Protein AF-A0A1I3Y2V4-F1 (afdb_monomer_lite)

InterPro domains:
  IPR047764 Cortex morphogenetic protein CmpA [NF033225] (1-35)
  IPR047764 Cortex morphogenetic protein CmpA [PF26301] (2-35)

pLDDT: mean 90.52, std 11.29, range [54.66, 97.88]

Sequence (40 aa):
MPQWMRRQLQRAFSGKDVRQIRLLNSCWFLYLEKHGGRPE

Secondary structure (DSSP, 8-state):
--HHHHHHHHHHHHTT-HHHHHHHHHHHHHHHHHTT----

Organism: NCBI:txid54910

Radius of gyration: 10.72 Å; chains: 1; bounding box: 23×15×25 Å

Foldseek 3Di:
DDPVLVVQCVVCVVVVVPVSNVVSVVVVVVVCVVVVDDDD

Structure (mmCIF, N/CA/C/O backbone):
data_AF-A0A1I3Y2V4-F1
#
_entry.id   AF-A0A1I3Y2V4-F1
#
loop_
_atom_site.group_PDB
_atom_site.id
_atom_site.type_symbol
_atom_site.label_atom_id
_atom_site.label_alt_id
_atom_site.label_comp_id
_atom_site.label_asym_id
_atom_site.label_entity_id
_atom_site.label_seq_id
_atom_site.pdbx_PDB_ins_code
_atom_site.Cartn_x
_atom_site.Cartn_y
_atom_site.Cartn_z
_atom_site.occupancy
_atom_site.B_iso_or_equiv
_atom_site.auth_seq_id
_atom_site.auth_comp_id
_atom_site.auth_asym_id
_atom_site.auth_atom_id
_atom_site.pdbx_PDB_model_num
ATOM 1 N N . MET A 1 1 ? -1.701 1.532 -9.944 1.00 84.62 1 MET A N 1
ATOM 2 C CA . MET A 1 1 ? -1.849 0.330 -9.088 1.00 84.62 1 MET A CA 1
ATOM 3 C C . MET A 1 1 ? -3.026 -0.499 -9.604 1.00 84.62 1 MET A C 1
ATOM 5 O O . MET A 1 1 ? -4.075 0.096 -9.842 1.00 84.62 1 MET A O 1
ATOM 9 N N . PRO A 1 2 ? -2.890 -1.819 -9.838 1.00 91.50 2 PRO A N 1
ATOM 10 C CA . PRO A 1 2 ? -3.936 -2.654 -10.426 1.00 91.50 2 PRO A CA 1
ATOM 11 C C . PRO A 1 2 ? -5.265 -2.611 -9.667 1.00 91.50 2 PRO A C 1
ATOM 13 O O . PRO A 1 2 ? -5.297 -2.463 -8.444 1.00 91.50 2 PRO A O 1
ATOM 16 N N . GLN A 1 3 ? -6.374 -2.827 -10.383 1.00 92.56 3 GLN A N 1
ATOM 17 C CA . GLN A 1 3 ? -7.734 -2.863 -9.822 1.00 92.56 3 GLN A CA 1
ATOM 18 C C . GLN A 1 3 ? -7.848 -3.788 -8.598 1.00 92.56 3 GLN A C 1
ATOM 20 O O . GLN A 1 3 ? -8.469 -3.428 -7.601 1.00 92.56 3 GLN A O 1
ATOM 25 N N . TRP A 1 4 ? -7.233 -4.972 -8.658 1.00 93.44 4 TRP A N 1
ATOM 26 C CA . TRP A 1 4 ? -7.268 -5.953 -7.572 1.00 93.44 4 TRP A CA 1
ATOM 27 C C . TRP A 1 4 ? -6.546 -5.463 -6.310 1.00 93.44 4 TRP A C 1
ATOM 29 O O . TRP A 1 4 ? -7.030 -5.680 -5.201 1.00 93.44 4 TRP A O 1
ATOM 39 N N . MET A 1 5 ? -5.447 -4.732 -6.474 1.00 94.44 5 MET A N 1
ATOM 40 C CA . MET A 1 5 ? -4.619 -4.237 -5.379 1.00 94.44 5 MET A CA 1
ATOM 41 C C . MET A 1 5 ? -5.270 -3.021 -4.702 1.00 94.44 5 MET A C 1
ATOM 43 O O . MET A 1 5 ? -5.259 -2.909 -3.478 1.00 94.44 5 MET A O 1
ATOM 47 N N . ARG A 1 6 ? -5.958 -2.171 -5.481 1.00 95.19 6 ARG A N 1
ATOM 48 C CA . ARG A 1 6 ? -6.805 -1.089 -4.942 1.00 95.19 6 ARG A CA 1
ATOM 49 C C . ARG A 1 6 ? -7.941 -1.626 -4.066 1.00 95.19 6 ARG A C 1
ATOM 51 O O . ARG A 1 6 ? -8.179 -1.093 -2.987 1.00 95.19 6 ARG A O 1
ATOM 58 N N . ARG A 1 7 ? -8.603 -2.715 -4.481 1.00 96.62 7 ARG A N 1
ATOM 59 C CA . ARG A 1 7 ? -9.637 -3.379 -3.661 1.00 96.62 7 ARG A CA 1
ATOM 60 C C . ARG A 1 7 ? -9.071 -3.944 -2.356 1.00 96.62 7 ARG A C 1
ATOM 62 O O . ARG A 1 7 ? -9.745 -3.892 -1.331 1.00 96.62 7 ARG A O 1
ATOM 69 N N . GLN A 1 8 ? -7.847 -4.473 -2.378 1.00 95.88 8 GLN A N 1
ATOM 70 C CA . GLN A 1 8 ? -7.171 -4.936 -1.162 1.00 95.88 8 GLN A CA 1
ATOM 71 C C . GLN A 1 8 ? -6.859 -3.777 -0.208 1.00 95.88 8 G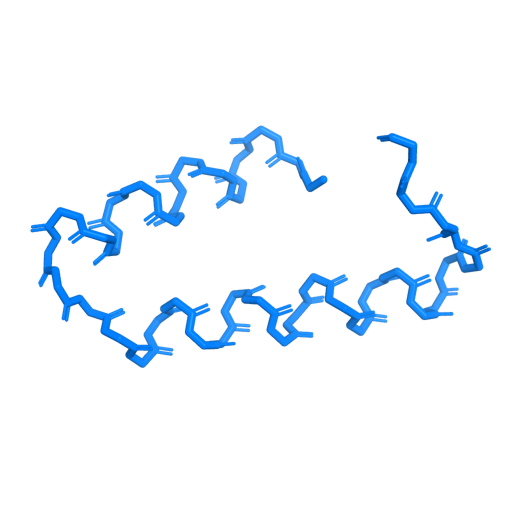LN A C 1
ATOM 73 O O . GLN A 1 8 ? -7.150 -3.893 0.979 1.00 95.88 8 GLN A O 1
ATOM 78 N N . LEU A 1 9 ? -6.369 -2.643 -0.723 1.00 96.75 9 LEU A N 1
ATOM 79 C CA . LEU A 1 9 ? -6.160 -1.434 0.078 1.00 96.75 9 LEU A CA 1
ATOM 80 C C . LEU A 1 9 ? -7.457 -0.913 0.702 1.00 96.75 9 LEU A C 1
ATOM 82 O O . LEU A 1 9 ? -7.455 -0.563 1.876 1.00 96.75 9 LEU A O 1
ATOM 86 N N . GLN A 1 10 ? -8.565 -0.891 -0.045 1.00 97.12 10 GLN A N 1
ATOM 87 C CA . GLN A 1 10 ? -9.864 -0.464 0.488 1.00 97.12 10 GLN A CA 1
ATOM 88 C C . GLN A 1 10 ? -10.312 -1.338 1.664 1.00 97.12 10 GLN A C 1
ATOM 90 O O . GLN A 1 10 ? -10.723 -0.813 2.694 1.00 97.12 10 GLN A O 1
ATOM 95 N N . ARG A 1 11 ? -10.177 -2.664 1.546 1.00 97.44 11 ARG A N 1
ATOM 96 C CA . ARG A 1 11 ? -10.505 -3.596 2.637 1.00 97.44 11 ARG A CA 1
ATOM 97 C C . ARG A 1 11 ? -9.597 -3.399 3.850 1.00 97.44 11 ARG A C 1
ATOM 99 O O . ARG A 1 11 ? -10.099 -3.320 4.967 1.00 97.44 11 ARG A O 1
ATOM 106 N N . ALA A 1 12 ? -8.290 -3.273 3.625 1.00 97.12 12 ALA A N 1
ATOM 107 C CA . ALA A 1 12 ? -7.318 -3.025 4.686 1.00 97.12 12 ALA A CA 1
ATOM 108 C C . ALA A 1 12 ? -7.587 -1.686 5.395 1.00 97.12 12 ALA A C 1
ATOM 110 O O . ALA A 1 12 ? -7.517 -1.604 6.617 1.00 97.12 12 ALA A O 1
ATOM 111 N N . PHE A 1 13 ? -7.976 -0.651 4.644 1.00 97.31 13 PHE A N 1
ATOM 112 C CA . PHE A 1 13 ? -8.365 0.650 5.182 1.00 97.31 13 PHE A CA 1
ATOM 113 C C . PHE A 1 13 ? -9.633 0.572 6.034 1.00 97.31 13 PHE A C 1
ATOM 115 O O . PHE A 1 13 ? -9.625 1.042 7.171 1.00 97.31 13 PHE A O 1
ATOM 122 N N . SER A 1 14 ? -10.691 -0.076 5.539 1.00 97.88 14 SER A N 1
ATOM 123 C CA . SER A 1 14 ? -11.917 -0.301 6.317 1.00 97.88 14 SER A CA 1
ATOM 124 C C . SER A 1 14 ? -11.652 -1.103 7.595 1.00 97.88 14 SER A C 1
ATOM 126 O O . SER A 1 14 ? -12.225 -0.795 8.636 1.00 97.88 14 SER A O 1
ATOM 128 N N . GLY A 1 15 ? -10.755 -2.091 7.535 1.00 97.38 15 GLY A N 1
ATOM 129 C CA . GLY A 1 15 ? -10.322 -2.880 8.691 1.00 97.38 15 GLY A CA 1
ATOM 130 C C . GLY A 1 15 ? -9.282 -2.197 9.586 1.00 97.38 15 GLY A C 1
ATOM 131 O O . GLY A 1 15 ? -8.871 -2.787 10.581 1.00 97.38 15 GLY A O 1
ATOM 132 N N . LYS A 1 16 ? -8.836 -0.977 9.247 1.00 96.88 16 LYS A N 1
ATOM 133 C CA . LYS A 1 16 ? -7.727 -0.261 9.904 1.00 96.88 16 LYS A CA 1
ATOM 134 C C . LYS A 1 16 ? -6.434 -1.087 10.021 1.00 96.88 16 LYS A C 1
ATOM 136 O O . LYS A 1 16 ? -5.626 -0.860 10.923 1.00 96.88 16 LYS A O 1
ATOM 141 N N . ASP A 1 17 ? -6.195 -2.006 9.087 1.00 97.25 17 ASP A N 1
ATOM 142 C CA . ASP A 1 17 ? -4.974 -2.807 9.035 1.00 97.25 17 ASP A CA 1
ATOM 143 C C . ASP A 1 17 ? -3.836 -2.007 8.384 1.00 97.25 17 ASP A C 1
ATOM 145 O O . ASP A 1 17 ? -3.527 -2.104 7.192 1.00 97.25 17 ASP A O 1
ATOM 149 N N . VAL A 1 18 ? -3.191 -1.179 9.206 1.00 96.94 18 VAL A N 1
ATOM 150 C CA . VAL A 1 18 ? -2.059 -0.337 8.796 1.00 96.94 18 VAL A CA 1
ATOM 151 C C . VAL A 1 18 ? -0.879 -1.177 8.297 1.00 96.94 18 VAL A C 1
ATOM 153 O O . VAL A 1 18 ? -0.123 -0.719 7.437 1.00 96.94 18 VAL A O 1
ATOM 156 N N . ARG A 1 19 ? -0.708 -2.408 8.802 1.00 97.25 19 ARG A N 1
ATOM 157 C CA . ARG A 1 19 ? 0.397 -3.286 8.389 1.00 97.25 19 ARG A CA 1
ATOM 158 C C . ARG A 1 19 ? 0.177 -3.760 6.960 1.00 97.25 19 ARG A C 1
ATOM 160 O O . ARG A 1 19 ? 1.087 -3.643 6.139 1.00 97.25 19 ARG A O 1
ATOM 167 N N . GLN A 1 20 ? -1.037 -4.208 6.650 1.00 96.00 20 GLN A N 1
ATOM 168 C CA . GLN A 1 20 ? -1.408 -4.637 5.306 1.00 96.00 20 GLN A CA 1
ATOM 169 C C . GLN A 1 20 ? -1.324 -3.481 4.301 1.00 96.00 20 GLN A C 1
ATOM 171 O O . GLN A 1 20 ? -0.810 -3.668 3.200 1.00 96.00 20 GLN A O 1
ATOM 176 N N . ILE A 1 21 ? -1.741 -2.270 4.687 1.00 97.56 21 ILE A N 1
ATOM 177 C CA . ILE A 1 21 ? -1.605 -1.074 3.838 1.00 97.56 21 ILE A CA 1
ATOM 178 C C . ILE A 1 21 ? -0.136 -0.786 3.513 1.00 97.56 21 ILE A C 1
ATOM 180 O O . ILE A 1 21 ? 0.205 -0.573 2.349 1.00 97.56 21 ILE A O 1
ATOM 184 N N . ARG A 1 22 ? 0.743 -0.794 4.526 1.00 97.25 22 ARG A N 1
ATOM 185 C CA . ARG A 1 22 ? 2.183 -0.559 4.334 1.00 97.25 22 ARG A CA 1
ATOM 186 C C . ARG A 1 22 ? 2.798 -1.603 3.410 1.00 97.25 22 ARG A C 1
ATOM 188 O O . ARG A 1 22 ? 3.476 -1.225 2.462 1.00 97.25 22 ARG A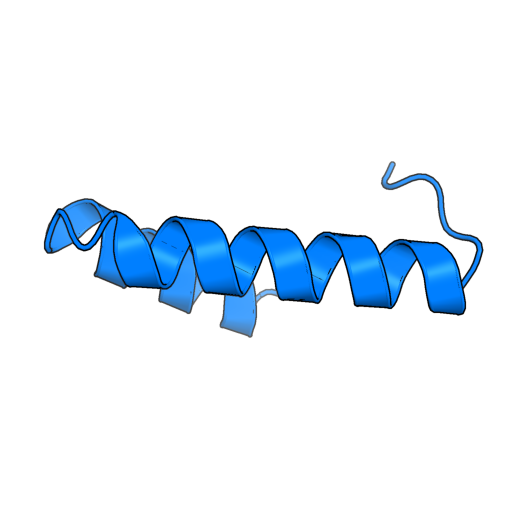 O 1
ATOM 195 N N . LEU A 1 23 ? 2.502 -2.883 3.638 1.00 96.50 23 LEU A N 1
ATOM 196 C CA . LEU A 1 23 ? 2.997 -3.975 2.802 1.00 96.50 23 LEU A CA 1
ATOM 197 C C . LEU A 1 23 ? 2.550 -3.815 1.343 1.00 96.50 23 LEU A C 1
ATOM 199 O O . LEU A 1 23 ? 3.382 -3.850 0.441 1.00 96.50 23 LEU A O 1
ATOM 203 N N . LEU A 1 24 ? 1.253 -3.594 1.108 1.00 96.00 24 LEU A N 1
ATOM 204 C CA . LEU A 1 24 ? 0.700 -3.433 -0.241 1.00 96.00 24 LEU A CA 1
ATOM 205 C C . LEU A 1 24 ? 1.315 -2.232 -0.969 1.00 96.00 24 LEU A C 1
ATOM 207 O O . LEU A 1 24 ? 1.636 -2.340 -2.153 1.00 96.00 24 LEU A O 1
ATOM 211 N N . ASN A 1 25 ? 1.522 -1.114 -0.269 1.00 95.38 25 ASN A N 1
ATOM 212 C CA . ASN A 1 25 ? 2.205 0.048 -0.833 1.00 95.38 25 ASN A CA 1
ATOM 213 C C . ASN A 1 25 ? 3.663 -0.270 -1.177 1.00 95.38 25 ASN A C 1
ATOM 215 O O . ASN A 1 25 ? 4.086 0.007 -2.296 1.00 95.38 25 ASN A O 1
ATOM 219 N N . SER A 1 26 ? 4.416 -0.904 -0.275 1.00 95.75 26 SER A N 1
ATOM 220 C CA . SER A 1 26 ? 5.799 -1.314 -0.549 1.00 95.75 26 SER A CA 1
ATOM 221 C C . SER A 1 26 ? 5.889 -2.251 -1.756 1.00 95.75 26 SER A C 1
ATOM 223 O O . SER A 1 26 ? 6.714 -2.025 -2.637 1.00 95.75 26 SER A O 1
ATOM 225 N N . CYS A 1 27 ? 5.005 -3.248 -1.861 1.00 93.50 27 CYS A N 1
ATOM 226 C CA . CYS A 1 27 ? 4.937 -4.124 -3.032 1.00 93.50 27 CYS A CA 1
ATOM 227 C C . CYS A 1 27 ? 4.655 -3.344 -4.323 1.00 93.50 27 CYS A C 1
ATOM 229 O O . CYS A 1 27 ? 5.234 -3.652 -5.363 1.00 93.50 27 CYS A O 1
ATOM 231 N N . TRP A 1 28 ? 3.775 -2.341 -4.269 1.00 93.44 28 TRP A N 1
ATOM 232 C CA . TRP A 1 28 ? 3.456 -1.510 -5.427 1.00 93.44 28 TRP A CA 1
ATOM 233 C C . TRP A 1 28 ? 4.653 -0.662 -5.875 1.00 93.44 28 TRP A C 1
ATOM 235 O O . TRP A 1 28 ? 4.940 -0.610 -7.069 1.00 93.44 28 TRP A O 1
ATOM 245 N N . PHE A 1 29 ? 5.390 -0.060 -4.939 1.00 92.94 29 PHE A N 1
ATOM 246 C CA . PHE A 1 29 ? 6.602 0.699 -5.260 1.00 92.94 29 PHE A CA 1
ATOM 247 C C . PHE A 1 29 ? 7.715 -0.186 -5.825 1.00 92.94 29 PHE A C 1
ATOM 249 O O . PHE A 1 29 ? 8.296 0.169 -6.845 1.00 92.94 29 PHE A O 1
ATOM 256 N N . LEU A 1 30 ? 7.952 -1.366 -5.240 1.00 93.56 30 LEU A N 1
ATOM 257 C CA . LEU A 1 30 ? 8.924 -2.336 -5.764 1.00 93.56 30 LEU A CA 1
ATOM 258 C C . LEU A 1 30 ? 8.568 -2.799 -7.182 1.00 93.56 30 LEU A C 1
ATOM 260 O O . LEU A 1 30 ? 9.436 -2.944 -8.040 1.00 93.56 30 LEU A O 1
ATOM 264 N N . TYR A 1 31 ? 7.278 -3.017 -7.443 1.00 90.81 31 TYR A N 1
ATOM 265 C CA . TYR A 1 31 ? 6.796 -3.316 -8.785 1.00 90.81 31 TYR A CA 1
ATOM 266 C C . TYR A 1 31 ? 7.083 -2.155 -9.750 1.00 90.81 31 TYR A C 1
ATOM 268 O O . TYR A 1 31 ? 7.618 -2.380 -10.830 1.00 90.81 31 TYR A O 1
ATOM 276 N N . LEU A 1 32 ? 6.776 -0.912 -9.371 1.00 89.81 32 LEU A N 1
ATOM 277 C CA . LEU A 1 32 ? 7.028 0.253 -10.226 1.00 89.81 32 LEU A CA 1
ATOM 278 C C . LEU A 1 32 ? 8.515 0.465 -10.522 1.00 89.81 32 LEU A C 1
ATOM 280 O O . LEU A 1 32 ? 8.864 0.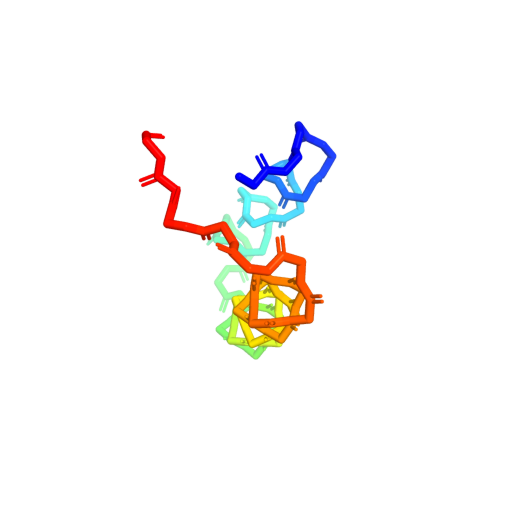719 -11.673 1.00 89.81 32 LEU A O 1
ATOM 284 N N . GLU A 1 33 ? 9.375 0.310 -9.517 1.00 90.81 33 GLU A N 1
ATOM 285 C CA . GLU A 1 33 ? 10.831 0.406 -9.660 1.00 90.81 33 GLU A CA 1
ATOM 286 C C . GLU A 1 33 ? 11.357 -0.632 -10.657 1.00 90.81 33 GLU A C 1
ATOM 288 O O . GLU A 1 33 ? 12.095 -0.297 -11.583 1.00 90.81 33 GLU A O 1
ATOM 293 N N . LYS A 1 34 ? 10.889 -1.880 -10.544 1.00 88.31 34 LYS A N 1
ATOM 294 C CA . LYS A 1 34 ? 11.256 -2.963 -11.465 1.00 88.31 34 LYS A CA 1
ATOM 295 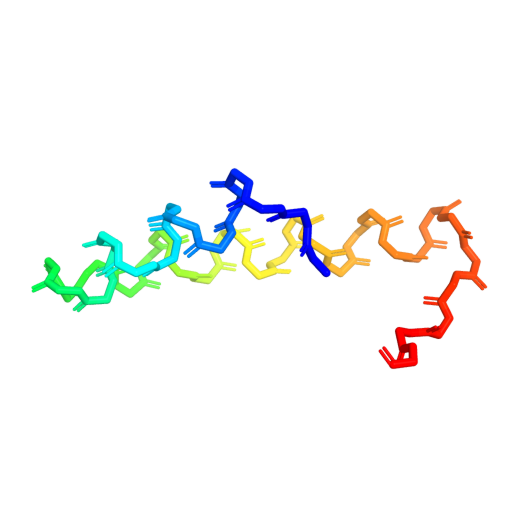C C . LYS A 1 34 ? 10.745 -2.741 -12.893 1.00 88.31 34 LYS A C 1
ATOM 297 O O . LYS A 1 34 ? 11.361 -3.219 -13.842 1.00 88.31 34 LYS A O 1
ATOM 302 N N . HIS A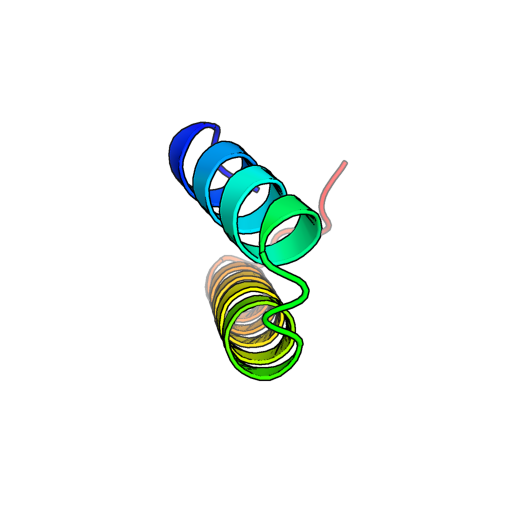 1 35 ? 9.615 -2.057 -13.050 1.00 86.75 35 HIS A N 1
ATOM 303 C CA . HIS A 1 35 ? 8.952 -1.851 -14.339 1.00 86.75 35 HIS A CA 1
ATOM 304 C C . HIS A 1 35 ? 9.177 -0.446 -14.937 1.00 86.75 35 HIS A C 1
ATOM 306 O O . HIS A 1 35 ? 8.536 -0.108 -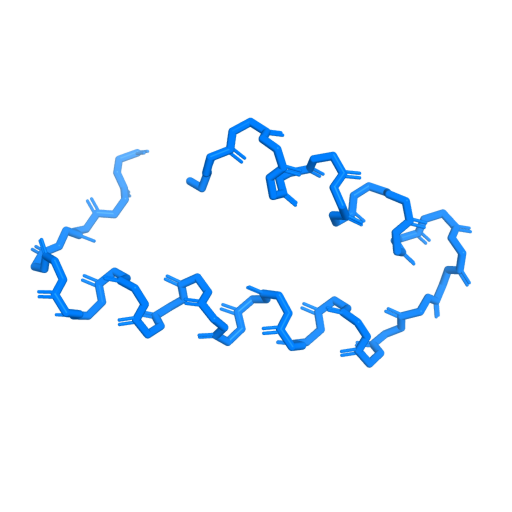15.930 1.00 86.75 35 HIS A O 1
ATOM 312 N N . GLY A 1 36 ? 10.087 0.361 -14.371 1.00 74.19 36 GLY A N 1
ATOM 313 C CA . GLY A 1 36 ? 10.533 1.653 -14.921 1.00 74.19 36 GLY A CA 1
ATOM 314 C C . GLY A 1 36 ? 9.458 2.745 -15.016 1.00 74.19 36 GLY A C 1
ATOM 315 O O . GLY A 1 36 ? 9.670 3.764 -15.671 1.00 74.19 36 GLY A O 1
ATOM 316 N N . GLY A 1 37 ? 8.290 2.542 -14.402 1.00 66.56 37 GLY A N 1
ATOM 317 C CA . GLY A 1 37 ? 7.097 3.342 -14.662 1.00 66.56 37 GLY A CA 1
ATOM 318 C C . GLY A 1 37 ? 6.849 4.398 -13.594 1.00 66.56 37 GLY A C 1
ATOM 319 O O . GLY A 1 37 ? 6.468 4.075 -12.470 1.00 66.56 37 GLY A O 1
ATOM 320 N N . ARG A 1 38 ? 6.977 5.674 -13.961 1.00 59.47 38 ARG A N 1
ATOM 321 C CA . ARG A 1 38 ? 6.303 6.765 -13.247 1.00 59.47 38 ARG A CA 1
ATOM 322 C C . ARG A 1 38 ? 4.786 6.513 -13.381 1.00 59.47 38 ARG A C 1
ATOM 324 O O . ARG A 1 38 ? 4.328 6.343 -14.508 1.00 59.47 38 ARG A O 1
ATOM 331 N N . PRO A 1 39 ? 4.014 6.401 -12.285 1.00 57.88 39 PRO A N 1
ATOM 332 C CA . PRO A 1 39 ? 2.571 6.232 -12.396 1.00 57.88 39 PRO A CA 1
ATOM 333 C C . PRO A 1 39 ? 1.972 7.559 -12.878 1.00 57.88 39 PRO A C 1
ATOM 335 O O . PRO A 1 39 ? 2.111 8.562 -12.180 1.00 57.88 39 PRO A O 1
ATOM 338 N N . GLU A 1 40 ? 1.378 7.565 -14.074 1.00 54.66 40 GLU A N 1
ATOM 339 C CA . GLU A 1 40 ? 0.478 8.641 -14.523 1.00 54.66 40 GLU A CA 1
ATOM 340 C C . GLU A 1 40 ? -0.837 8.638 -13.731 1.00 54.66 40 GLU A C 1
ATOM 342 O O . GLU A 1 40 ? -1.303 7.533 -13.344 1.00 54.66 40 GLU A O 1
#